Protein AF-A0A8J8IXJ1-F1 (afdb_monomer_lite)

pLDDT: mean 89.09, std 7.85, range [53.38, 96.44]

Foldseek 3Di:
DVVLLVVLCVVQVVCPPPPVDDDDDDDDPVPDDPVSVVSNVVRDQWDWDWDDPPQKIKTATCHHPPPVRHRDIDIDGNVVVVVVVVPPD

Secondary structure (DSSP, 8-state):
-HHHHHHHHHHHGGGTT-TT--------TTTS-HHHHHHHHHH-S-EEEEEEETTEEEEEEEE-SSGGGTT-EEEEEHHHHHHHHHH--

Radius of gyration: 15.26 Å; chains: 1; bounding box: 34×30×39 Å

Sequence (89 aa):
PARLEAFFGYAIRPYLGDKSRTSIYFLNTDIVGRNAVLEFEELVSRVFDIELGEGEIAWKIRRSVDFNEYGRELKVKAQELQEYLAETP

Structure (mmCIF, N/CA/C/O backbone):
data_AF-A0A8J8IXJ1-F1
#
_entry.id   AF-A0A8J8IXJ1-F1
#
loop_
_atom_site.group_PDB
_atom_site.id
_atom_site.type_symbol
_atom_site.label_atom_id
_atom_site.label_alt_id
_atom_site.label_comp_id
_atom_site.label_asym_id
_atom_site.label_entity_id
_atom_site.label_seq_id
_atom_site.pdbx_PDB_ins_code
_atom_site.Cartn_x
_atom_site.Cartn_y
_atom_site.Cartn_z
_atom_site.occupancy
_atom_site.B_iso_or_equiv
_atom_site.auth_seq_id
_atom_site.auth_comp_id
_atom_site.auth_asym_id
_atom_site.auth_atom_id
_atom_site.pdbx_PDB_model_num
ATOM 1 N N . PRO A 1 1 ? -0.526 3.627 -22.018 1.00 56.22 1 PRO A N 1
ATOM 2 C CA . PRO A 1 1 ? 0.558 2.880 -21.328 1.00 56.22 1 PRO A CA 1
ATOM 3 C C . PRO A 1 1 ? 1.832 3.722 -21.142 1.00 56.22 1 PRO A C 1
ATOM 5 O O . PRO A 1 1 ? 2.011 4.250 -20.054 1.00 56.22 1 PRO A O 1
ATOM 8 N N . ALA A 1 2 ? 2.610 3.985 -22.202 1.00 65.19 2 ALA A N 1
ATOM 9 C CA . ALA A 1 2 ? 3.913 4.667 -22.106 1.00 65.19 2 ALA A CA 1
ATOM 10 C C . ALA A 1 2 ? 3.871 6.085 -21.493 1.00 65.19 2 ALA A C 1
ATOM 12 O O . ALA A 1 2 ? 4.807 6.518 -20.833 1.00 65.19 2 ALA A O 1
ATOM 13 N N . ARG A 1 3 ? 2.767 6.825 -21.679 1.00 78.50 3 ARG A N 1
ATOM 14 C CA . ARG A 1 3 ? 2.625 8.190 -21.140 1.00 78.50 3 ARG A CA 1
ATOM 15 C C . ARG A 1 3 ? 2.402 8.218 -19.617 1.00 78.50 3 ARG A C 1
ATOM 17 O O . ARG A 1 3 ? 2.878 9.133 -18.958 1.00 78.50 3 ARG A O 1
ATOM 24 N N . LEU A 1 4 ? 1.690 7.225 -19.077 1.00 75.81 4 LEU A N 1
ATOM 25 C CA . LEU A 1 4 ? 1.425 7.084 -17.636 1.00 75.81 4 LEU A CA 1
ATOM 26 C C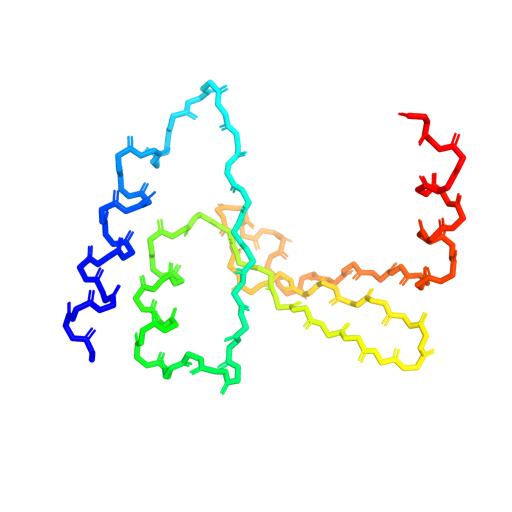 . LEU A 1 4 ? 2.664 6.576 -16.895 1.00 75.81 4 LEU A C 1
ATOM 28 O O . LEU A 1 4 ? 3.014 7.110 -15.852 1.00 75.81 4 LEU A O 1
ATOM 32 N N . GLU A 1 5 ? 3.367 5.612 -17.483 1.00 71.44 5 GLU A N 1
ATOM 33 C CA . GLU A 1 5 ? 4.648 5.113 -16.978 1.00 71.44 5 GLU A CA 1
ATOM 34 C C . GLU A 1 5 ? 5.700 6.229 -16.908 1.00 71.44 5 GLU A C 1
ATOM 36 O O . GLU A 1 5 ? 6.301 6.455 -15.858 1.00 71.44 5 GLU A O 1
ATOM 41 N N . ALA A 1 6 ? 5.850 7.012 -17.985 1.00 79.62 6 ALA A N 1
ATOM 42 C CA . ALA A 1 6 ? 6.732 8.176 -17.984 1.00 79.62 6 ALA A CA 1
ATOM 43 C C . ALA A 1 6 ? 6.334 9.187 -16.895 1.00 79.62 6 ALA A C 1
ATOM 45 O O . ALA A 1 6 ? 7.194 9.673 -16.163 1.00 79.62 6 ALA A O 1
ATOM 46 N N . PHE A 1 7 ? 5.034 9.468 -16.746 1.00 84.44 7 PHE A N 1
ATOM 47 C CA . PHE A 1 7 ? 4.524 10.354 -15.698 1.00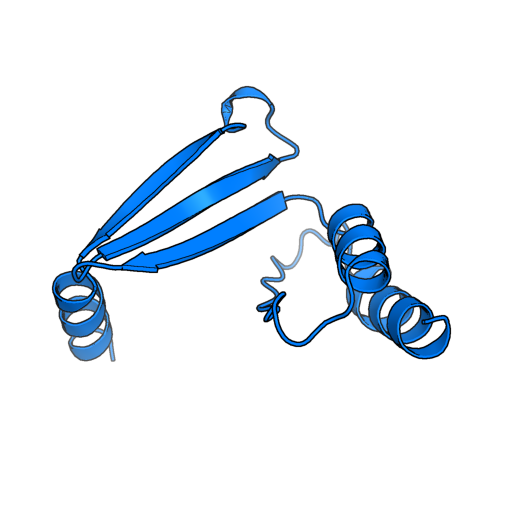 84.44 7 PHE A CA 1
ATOM 48 C C . PHE A 1 7 ? 4.896 9.865 -14.289 1.00 84.44 7 PHE A C 1
ATOM 50 O O . PHE A 1 7 ? 5.442 10.640 -13.505 1.00 84.44 7 PHE A O 1
ATOM 57 N N . PHE A 1 8 ? 4.677 8.584 -13.978 1.00 84.06 8 PHE A N 1
ATOM 58 C CA . PHE A 1 8 ? 5.049 8.009 -12.682 1.00 84.06 8 PHE A CA 1
ATOM 59 C C . PHE A 1 8 ? 6.560 8.028 -12.453 1.00 84.06 8 PHE A C 1
ATOM 61 O O . PHE A 1 8 ? 7.018 8.402 -11.373 1.00 84.06 8 PHE A O 1
ATOM 68 N N . GLY A 1 9 ? 7.345 7.729 -13.490 1.00 82.94 9 GLY A N 1
ATOM 69 C CA . GLY A 1 9 ? 8.797 7.855 -13.455 1.00 82.94 9 GLY A CA 1
ATOM 70 C C . GLY A 1 9 ? 9.252 9.260 -13.050 1.00 82.94 9 GLY A C 1
ATOM 71 O O . GLY A 1 9 ? 10.090 9.390 -12.158 1.00 82.94 9 GLY A O 1
ATOM 72 N N . TYR A 1 10 ? 8.670 10.308 -13.643 1.00 85.06 10 TYR A N 1
ATOM 73 C CA . TYR A 1 10 ? 8.986 11.699 -13.295 1.00 85.06 10 TYR A CA 1
ATOM 74 C C . TYR A 1 10 ? 8.497 12.106 -11.901 1.00 85.06 10 TYR A C 1
ATOM 76 O O . TYR A 1 10 ? 9.176 12.876 -11.228 1.00 85.06 10 TYR A O 1
ATOM 84 N N . ALA A 1 11 ? 7.347 11.599 -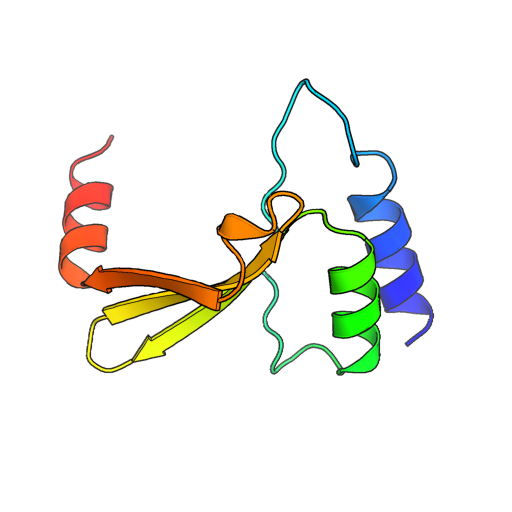11.455 1.00 84.19 11 ALA A N 1
ATOM 85 C CA . ALA A 1 11 ? 6.758 11.975 -10.172 1.00 84.19 11 ALA A CA 1
ATOM 86 C C . ALA A 1 11 ? 7.413 11.291 -8.957 1.00 84.19 11 ALA A C 1
ATOM 88 O O . ALA A 1 11 ? 7.352 11.829 -7.851 1.00 84.19 11 ALA A O 1
ATOM 89 N N . ILE A 1 12 ? 8.008 10.105 -9.136 1.00 87.12 12 ILE A N 1
ATOM 90 C CA . ILE A 1 12 ? 8.477 9.259 -8.023 1.00 87.12 12 ILE A CA 1
ATOM 91 C C . ILE A 1 12 ? 10.005 9.198 -7.954 1.00 87.12 12 ILE A C 1
ATOM 93 O O . ILE A 1 12 ? 10.579 9.412 -6.886 1.00 87.12 12 ILE A O 1
ATOM 97 N N . ARG A 1 13 ? 10.691 8.931 -9.077 1.00 85.81 13 ARG A N 1
ATOM 98 C CA . ARG A 1 13 ? 12.146 8.669 -9.075 1.00 85.81 13 ARG A CA 1
ATOM 99 C C . ARG A 1 13 ? 12.992 9.790 -8.464 1.00 85.81 13 ARG A C 1
ATOM 101 O O . ARG A 1 13 ? 13.914 9.447 -7.730 1.00 85.81 13 ARG A O 1
ATOM 108 N N . PRO A 1 14 ? 12.710 11.092 -8.686 1.00 89.00 14 PRO A N 1
ATOM 109 C CA . PRO A 1 14 ? 13.518 12.164 -8.095 1.00 89.00 14 PRO A CA 1
ATOM 110 C C . PRO A 1 14 ? 13.497 12.184 -6.563 1.00 89.00 14 PRO A C 1
ATOM 112 O O . PRO A 1 14 ? 14.316 12.851 -5.938 1.00 89.00 14 PRO A O 1
ATOM 115 N N . TYR A 1 15 ? 12.521 11.507 -5.965 1.00 88.62 15 TYR A N 1
ATOM 116 C CA . TYR A 1 15 ? 12.170 11.603 -4.558 1.00 88.62 15 TYR A CA 1
ATOM 117 C C . TYR A 1 15 ? 12.417 10.299 -3.796 1.00 88.62 15 TYR A C 1
ATOM 119 O O . TYR A 1 15 ? 12.330 10.268 -2.568 1.00 88.62 15 TYR A O 1
ATOM 127 N N . LEU A 1 16 ? 12.737 9.223 -4.515 1.00 85.94 16 LEU A N 1
ATOM 128 C CA . LEU A 1 16 ? 12.991 7.915 -3.940 1.00 85.94 16 LEU A CA 1
ATOM 129 C C . LEU A 1 16 ? 14.282 7.931 -3.105 1.00 85.94 16 LEU A C 1
ATOM 131 O O . LEU A 1 16 ? 15.352 8.277 -3.598 1.00 85.94 16 LEU A O 1
ATOM 135 N N . GLY A 1 17 ? 14.179 7.530 -1.835 1.00 86.88 17 GLY A N 1
ATOM 136 C CA . GLY A 1 17 ? 15.316 7.466 -0.907 1.00 86.88 17 GLY A CA 1
ATOM 137 C C . GLY A 1 17 ? 15.715 8.805 -0.274 1.00 86.88 17 GLY A C 1
ATOM 138 O O . GLY A 1 17 ? 16.662 8.847 0.512 1.00 86.88 17 GLY A O 1
ATOM 139 N N . ASP A 1 18 ? 14.990 9.884 -0.573 1.00 92.12 18 ASP A N 1
ATOM 140 C CA . ASP A 1 18 ? 15.166 11.177 0.081 1.00 92.12 18 ASP A CA 1
ATOM 141 C C . ASP A 1 18 ? 14.746 11.097 1.556 1.00 9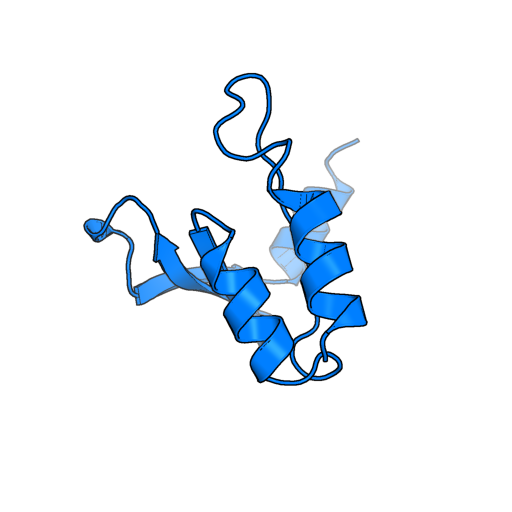2.12 18 ASP A C 1
ATOM 143 O O . ASP A 1 18 ? 13.566 10.990 1.882 1.00 92.12 18 ASP A O 1
ATOM 147 N N . LYS A 1 19 ? 15.729 11.173 2.458 1.00 92.88 19 LYS A N 1
ATOM 148 C CA . LYS A 1 19 ? 15.519 11.050 3.908 1.00 92.88 19 LYS A CA 1
ATOM 149 C C . LYS A 1 19 ? 14.795 12.246 4.531 1.00 92.88 19 LYS A C 1
ATOM 151 O O . LYS A 1 19 ? 14.413 12.161 5.693 1.00 92.88 19 LYS A O 1
ATOM 156 N N . SER A 1 20 ? 14.627 13.352 3.803 1.00 95.12 20 SER A N 1
ATOM 157 C CA . SER A 1 20 ? 13.936 14.544 4.309 1.00 95.12 20 SER A CA 1
ATOM 158 C C . SER A 1 20 ? 12.410 14.413 4.303 1.00 95.12 20 SER A C 1
ATOM 160 O O . SER A 1 20 ? 11.724 15.266 4.864 1.00 95.12 20 SER A O 1
ATOM 162 N N . ARG A 1 21 ? 11.861 13.351 3.695 1.00 91.81 21 ARG A N 1
ATOM 163 C CA . ARG A 1 21 ? 10.413 13.147 3.585 1.00 91.81 21 ARG A CA 1
ATOM 164 C C . ARG A 1 21 ? 10.011 11.680 3.514 1.00 91.81 21 ARG A C 1
ATOM 166 O O . ARG A 1 21 ? 10.809 10.795 3.233 1.00 91.81 21 ARG A O 1
ATOM 173 N N . THR A 1 22 ? 8.715 11.455 3.685 1.00 91.75 22 THR A N 1
ATOM 174 C CA . THR A 1 22 ? 8.037 10.207 3.334 1.00 91.75 22 THR A CA 1
ATOM 175 C C . THR A 1 22 ? 6.877 10.551 2.407 1.00 91.75 22 THR A C 1
ATOM 177 O O . THR A 1 22 ? 6.003 11.325 2.787 1.00 91.75 22 THR A O 1
ATOM 180 N N . SER A 1 23 ? 6.884 10.017 1.185 1.00 91.62 23 SER A N 1
ATOM 181 C CA . SER A 1 23 ? 5.805 10.236 0.214 1.00 91.62 23 SER A CA 1
ATOM 182 C C . SER A 1 23 ? 4.763 9.127 0.315 1.00 91.62 23 SER A C 1
ATOM 184 O O . SER A 1 23 ? 5.111 7.948 0.273 1.00 91.62 23 SER A O 1
ATOM 186 N N . ILE A 1 24 ? 3.489 9.510 0.394 1.00 91.94 24 ILE A N 1
ATOM 187 C CA . ILE A 1 24 ? 2.346 8.596 0.330 1.00 91.94 24 ILE A CA 1
ATOM 188 C C . ILE A 1 24 ? 1.571 8.925 -0.942 1.00 91.94 24 ILE A C 1
ATOM 190 O O . ILE A 1 24 ? 1.229 10.083 -1.181 1.00 91.94 24 ILE A O 1
ATOM 194 N N . TYR A 1 25 ? 1.304 7.910 -1.758 1.00 91.12 25 TYR A N 1
ATOM 195 C CA . TYR A 1 25 ? 0.566 8.052 -3.006 1.00 91.12 25 TYR A CA 1
ATOM 196 C C . TYR A 1 25 ? -0.715 7.227 -2.936 1.00 91.12 25 TYR A C 1
ATOM 198 O O . TYR A 1 25 ? -0.666 6.033 -2.653 1.00 91.12 25 TYR A O 1
ATOM 206 N N . PHE A 1 26 ? -1.848 7.860 -3.229 1.00 91.75 26 PHE A N 1
ATOM 207 C CA . PHE A 1 26 ? -3.132 7.181 -3.360 1.00 91.75 26 PHE A CA 1
ATOM 208 C C . PHE A 1 26 ? -3.401 6.898 -4.835 1.00 91.75 26 PHE A C 1
ATOM 210 O O . PHE A 1 26 ? -3.376 7.811 -5.662 1.00 91.75 26 PHE A O 1
ATOM 217 N N . LEU A 1 27 ? -3.653 5.632 -5.158 1.00 90.50 27 LEU A N 1
ATOM 218 C CA . LEU A 1 27 ? -3.911 5.173 -6.516 1.00 90.50 27 LEU A CA 1
ATOM 219 C C . LEU A 1 27 ? -5.195 4.348 -6.530 1.00 90.50 27 LEU A C 1
ATOM 221 O O . LEU A 1 27 ? -5.299 3.361 -5.811 1.00 90.50 27 LEU A O 1
ATOM 225 N N . ASN A 1 28 ? -6.157 4.735 -7.366 1.00 90.94 28 ASN A N 1
ATOM 226 C CA . ASN A 1 28 ? -7.327 3.904 -7.627 1.00 90.94 28 ASN A CA 1
ATOM 227 C C . ASN A 1 28 ? -6.978 2.889 -8.729 1.00 90.94 28 ASN A C 1
ATOM 229 O O . ASN A 1 28 ? -6.846 3.249 -9.903 1.00 90.94 28 ASN A O 1
ATOM 233 N N . THR A 1 29 ? -6.798 1.632 -8.333 1.00 90.69 29 THR A N 1
ATOM 234 C CA . THR A 1 29 ? -6.381 0.529 -9.210 1.00 90.69 29 THR A CA 1
ATOM 235 C C . THR A 1 29 ? -7.482 0.059 -10.163 1.00 90.69 29 THR A C 1
ATOM 237 O O . THR A 1 29 ? -7.154 -0.527 -11.191 1.00 90.69 29 THR A O 1
ATOM 240 N N . ASP A 1 30 ? -8.753 0.386 -9.905 1.00 90.44 30 ASP A N 1
ATOM 241 C CA . ASP A 1 30 ? -9.866 0.089 -10.820 1.00 90.44 30 ASP A CA 1
ATOM 242 C C . ASP A 1 30 ? -9.874 1.019 -12.042 1.00 90.44 30 ASP A C 1
ATOM 244 O O . ASP A 1 30 ? -10.347 0.657 -13.120 1.00 90.44 30 ASP A O 1
ATOM 248 N N . ILE A 1 31 ? -9.338 2.233 -11.888 1.00 90.06 31 ILE A N 1
ATOM 249 C CA . ILE A 1 31 ? -9.257 3.235 -12.962 1.00 90.06 31 ILE A CA 1
ATOM 250 C C . ILE A 1 31 ? -7.959 3.074 -13.763 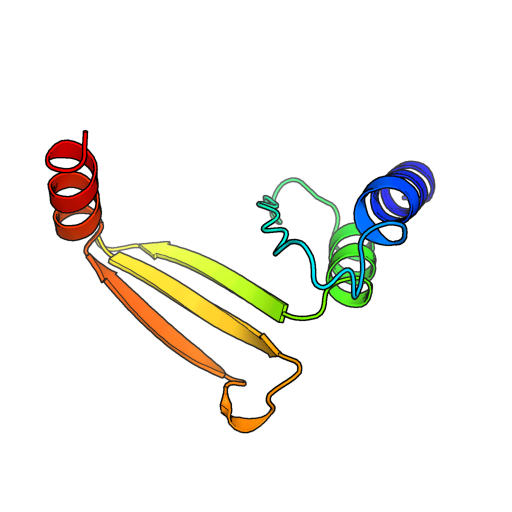1.00 90.06 31 ILE A C 1
ATOM 252 O O . ILE A 1 31 ? -7.921 3.312 -14.975 1.00 90.06 31 ILE A O 1
ATOM 256 N N . VAL A 1 32 ? -6.867 2.698 -13.095 1.00 87.00 32 VAL A N 1
ATOM 257 C CA . VAL A 1 32 ? -5.537 2.627 -13.704 1.00 87.00 32 VAL A CA 1
ATOM 258 C C . VAL A 1 32 ? -5.285 1.232 -14.262 1.00 87.00 32 VAL A C 1
ATOM 260 O O . VAL A 1 32 ? -5.322 0.235 -13.555 1.00 87.00 32 VAL A O 1
ATOM 263 N N . GLY A 1 33 ? -4.975 1.155 -15.558 1.00 87.12 33 GLY A N 1
ATOM 264 C CA . GLY A 1 33 ? -4.707 -0.126 -16.209 1.00 87.12 33 GLY A CA 1
ATOM 265 C C . GLY A 1 33 ? -3.570 -0.903 -15.533 1.00 87.12 33 GLY A C 1
ATOM 266 O O . GLY A 1 33 ? -2.530 -0.331 -15.205 1.00 87.12 33 GLY A O 1
ATOM 267 N N . ARG A 1 34 ? -3.742 -2.224 -15.403 1.00 89.69 34 ARG A N 1
ATOM 268 C CA . ARG A 1 34 ? -2.848 -3.140 -14.668 1.00 89.69 34 ARG A CA 1
ATOM 269 C C . ARG A 1 34 ? -1.353 -2.931 -14.920 1.00 89.69 34 ARG A C 1
ATOM 271 O O . ARG A 1 34 ? -0.586 -2.917 -13.969 1.00 89.69 34 ARG A O 1
ATOM 278 N N . ASN A 1 35 ? -0.928 -2.747 -16.172 1.00 88.62 35 ASN A N 1
ATOM 279 C CA . ASN A 1 35 ? 0.495 -2.547 -16.476 1.00 88.62 35 ASN A CA 1
ATOM 280 C C . ASN A 1 35 ? 1.044 -1.274 -15.821 1.00 88.62 35 ASN A C 1
ATOM 282 O O . ASN A 1 35 ? 2.138 -1.289 -15.284 1.00 88.62 35 ASN A O 1
ATOM 286 N N . ALA A 1 36 ? 0.271 -0.186 -15.814 1.00 86.75 36 ALA A N 1
ATOM 287 C CA . ALA A 1 36 ? 0.694 1.057 -15.179 1.00 86.75 36 ALA A CA 1
ATOM 288 C C . ALA A 1 36 ? 0.701 0.945 -13.644 1.00 86.75 36 ALA A C 1
ATOM 290 O O . ALA A 1 36 ? 1.538 1.572 -13.005 1.00 86.75 36 ALA A O 1
ATOM 291 N N . VAL A 1 37 ? -0.189 0.128 -13.064 1.00 90.38 37 VAL A N 1
ATOM 292 C CA . VAL A 1 37 ? -0.145 -0.213 -11.632 1.00 90.38 37 VAL A CA 1
ATOM 293 C C . VAL A 1 37 ? 1.137 -0.974 -11.301 1.00 90.38 37 VAL A C 1
ATOM 295 O O . VAL A 1 37 ? 1.809 -0.605 -10.350 1.00 90.38 37 VAL A O 1
ATOM 298 N N . LEU A 1 38 ? 1.515 -1.977 -12.099 1.00 89.75 38 LEU A N 1
ATOM 299 C CA . LEU A 1 38 ? 2.748 -2.742 -11.877 1.00 89.75 38 LEU A CA 1
ATOM 300 C C . LEU A 1 38 ? 3.995 -1.849 -11.933 1.00 89.75 38 LEU A C 1
ATOM 302 O O . LEU A 1 38 ? 4.797 -1.875 -11.007 1.00 89.75 38 LEU A O 1
ATOM 306 N N . GLU A 1 39 ? 4.109 -0.994 -12.950 1.00 88.38 39 GLU A N 1
ATOM 307 C CA . GLU A 1 39 ? 5.203 -0.015 -13.055 1.00 88.38 39 GLU A CA 1
ATOM 308 C C . GLU A 1 39 ? 5.245 0.933 -11.844 1.00 88.38 39 GLU A C 1
ATOM 310 O O . GLU A 1 39 ? 6.307 1.252 -11.312 1.00 88.38 39 GLU A O 1
ATOM 315 N N . PHE A 1 40 ? 4.078 1.378 -11.369 1.00 89.31 40 PHE A N 1
ATOM 316 C CA . PHE A 1 40 ? 3.984 2.210 -10.172 1.00 89.31 40 PHE A CA 1
ATOM 317 C C . PHE A 1 40 ? 4.457 1.456 -8.923 1.00 89.31 40 PHE A C 1
ATOM 319 O O . PHE A 1 40 ? 5.267 1.975 -8.152 1.00 89.31 40 PHE A O 1
ATOM 326 N N . GLU A 1 41 ? 3.968 0.227 -8.737 1.00 91.25 41 GLU A N 1
ATOM 327 C CA . GLU A 1 41 ? 4.347 -0.650 -7.633 1.00 91.25 41 GLU A CA 1
ATOM 328 C C . GLU A 1 41 ? 5.851 -0.920 -7.632 1.00 91.25 41 GLU A C 1
ATOM 330 O O . GLU 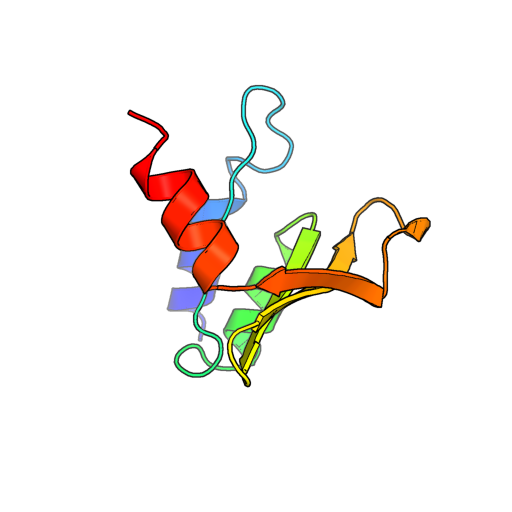A 1 41 ? 6.430 -0.969 -6.549 1.00 91.25 41 GLU A O 1
ATOM 335 N N . GLU A 1 42 ? 6.494 -1.048 -8.800 1.00 89.56 42 GLU A N 1
ATOM 336 C CA . GLU A 1 42 ? 7.939 -1.258 -8.941 1.00 89.56 42 GLU A CA 1
ATOM 337 C C . GLU A 1 42 ? 8.772 -0.092 -8.393 1.00 89.56 42 GLU A C 1
ATOM 339 O O . GLU A 1 42 ? 9.794 -0.328 -7.737 1.00 89.56 42 GLU A O 1
ATOM 344 N N . LEU A 1 43 ? 8.313 1.146 -8.593 1.00 89.94 43 LEU A N 1
ATOM 345 C CA . LEU A 1 43 ? 9.038 2.366 -8.221 1.00 89.94 43 LEU A CA 1
ATOM 346 C C . LEU A 1 43 ? 8.978 2.705 -6.724 1.00 89.94 43 LEU A C 1
ATOM 348 O O . LEU A 1 43 ? 9.800 3.494 -6.253 1.00 89.94 43 LEU A O 1
ATOM 352 N N . VAL A 1 44 ? 8.026 2.147 -5.973 1.00 92.12 44 VAL A N 1
ATOM 353 C CA . VAL A 1 44 ? 7.814 2.468 -4.552 1.00 92.12 44 VAL A CA 1
ATOM 354 C C . VAL A 1 44 ? 8.422 1.424 -3.610 1.00 92.12 44 VAL A C 1
ATOM 356 O O . VAL A 1 44 ? 8.577 0.249 -3.939 1.00 92.12 44 VAL A O 1
ATOM 359 N N . SER A 1 45 ? 8.773 1.851 -2.394 1.00 92.88 45 SER A N 1
ATOM 360 C CA . SER A 1 45 ? 9.397 0.990 -1.377 1.00 92.88 45 SER A CA 1
ATOM 361 C C . SER A 1 45 ? 8.396 0.156 -0.569 1.00 92.88 45 SER A C 1
ATOM 363 O O . SER A 1 45 ? 8.770 -0.867 0.008 1.00 92.88 45 SER A O 1
ATOM 365 N N . ARG A 1 46 ? 7.128 0.576 -0.512 1.00 94.00 46 ARG A N 1
ATOM 366 C CA . ARG A 1 46 ? 6.058 -0.099 0.229 1.00 94.00 46 ARG A CA 1
ATOM 367 C C . ARG A 1 46 ? 4.729 0.073 -0.504 1.00 94.00 46 ARG A C 1
ATOM 369 O O . ARG A 1 46 ? 4.463 1.151 -1.028 1.00 94.00 46 ARG A O 1
ATOM 376 N N . VAL A 1 47 ? 3.919 -0.983 -0.537 1.00 95.75 47 VAL A N 1
ATOM 377 C CA . VAL A 1 47 ? 2.592 -1.000 -1.173 1.00 95.75 47 VAL A CA 1
ATOM 378 C C . VAL A 1 47 ? 1.574 -1.527 -0.174 1.00 95.75 47 VAL A C 1
ATOM 380 O O . VAL A 1 47 ? 1.764 -2.604 0.400 1.00 95.75 47 VAL A O 1
ATOM 383 N N . PHE A 1 48 ? 0.494 -0.769 -0.010 1.00 96.06 48 PHE A N 1
ATOM 384 C CA . PHE A 1 48 ? -0.689 -1.166 0.737 1.00 96.06 48 PHE A CA 1
ATOM 385 C C . PHE A 1 48 ? -1.830 -1.391 -0.247 1.00 96.06 48 PHE A C 1
ATOM 387 O O . PHE A 1 48 ? -2.113 -0.518 -1.064 1.00 96.06 48 PHE A O 1
ATOM 394 N N . ASP A 1 49 ? -2.463 -2.550 -0.151 1.00 95.31 49 ASP A N 1
ATOM 395 C CA . ASP A 1 49 ? -3.769 -2.796 -0.747 1.00 95.31 49 ASP A CA 1
ATOM 396 C C . ASP A 1 49 ? -4.825 -2.319 0.245 1.00 95.31 49 ASP A C 1
ATOM 398 O O . ASP A 1 49 ? -4.736 -2.663 1.429 1.00 95.31 49 ASP A O 1
ATOM 402 N N . ILE A 1 50 ? -5.750 -1.476 -0.203 1.00 94.38 50 ILE A N 1
ATOM 403 C CA . ILE A 1 50 ? -6.722 -0.822 0.675 1.00 94.38 50 ILE A CA 1
ATOM 404 C C . ILE A 1 50 ? -8.115 -1.249 0.253 1.00 94.38 50 ILE A C 1
ATOM 406 O O . ILE A 1 50 ? -8.552 -0.938 -0.853 1.00 94.38 50 ILE A O 1
ATOM 410 N N . GLU A 1 51 ? -8.826 -1.893 1.168 1.00 93.50 51 GLU A N 1
ATOM 411 C CA . GLU A 1 51 ? -10.216 -2.284 0.979 1.00 93.50 51 GLU A CA 1
ATOM 412 C C . GLU A 1 51 ? -11.090 -1.590 2.025 1.00 93.50 51 GLU A C 1
ATOM 414 O O . GLU A 1 51 ? -10.754 -1.534 3.210 1.00 93.50 51 GLU A O 1
ATOM 419 N N . LEU A 1 52 ? -12.219 -1.045 1.574 1.00 90.12 52 LEU A N 1
ATOM 420 C CA . LEU A 1 52 ? -13.272 -0.516 2.433 1.00 90.12 52 LEU A CA 1
ATOM 421 C C . LEU A 1 52 ? -14.469 -1.461 2.335 1.00 90.12 52 LEU A C 1
ATOM 423 O O . LEU A 1 52 ? -15.067 -1.596 1.267 1.00 90.12 52 LEU A O 1
ATOM 427 N N . GLY A 1 53 ? -14.836 -2.092 3.444 1.00 88.25 53 GLY A N 1
ATOM 428 C CA . GLY A 1 53 ? -15.936 -3.050 3.490 1.00 88.25 53 GLY A CA 1
ATOM 429 C C . GLY A 1 53 ? -16.479 -3.193 4.903 1.00 88.25 53 GLY A C 1
ATOM 430 O O . GLY A 1 53 ? -15.742 -3.039 5.867 1.00 88.25 53 GLY A O 1
ATOM 431 N N . GLU A 1 54 ? -17.785 -3.437 5.035 1.00 84.25 54 GLU A N 1
ATOM 432 C CA . GLU A 1 54 ? -18.439 -3.737 6.325 1.00 84.25 54 GLU A CA 1
ATOM 433 C C . GLU A 1 54 ? -18.190 -2.702 7.452 1.00 84.25 54 GLU A C 1
ATOM 435 O O . GLU A 1 54 ? -18.319 -3.009 8.632 1.00 84.25 54 GLU A O 1
ATOM 440 N N . GLY A 1 55 ? -17.873 -1.448 7.101 1.00 91.81 55 GLY A N 1
ATOM 441 C CA . GLY A 1 55 ? -17.568 -0.383 8.067 1.00 91.81 55 GLY A CA 1
ATOM 442 C C . GLY A 1 55 ? -16.122 -0.376 8.580 1.00 91.81 55 GLY A C 1
ATOM 443 O O . GLY A 1 55 ? -15.795 0.423 9.459 1.00 91.81 55 GLY A O 1
ATOM 444 N N . GLU A 1 56 ? -15.249 -1.210 8.020 1.00 94.38 56 GLU A N 1
ATOM 445 C CA . GLU A 1 56 ? -13.816 -1.254 8.300 1.00 94.38 56 GLU A CA 1
ATOM 446 C C . GLU A 1 56 ? -13.003 -0.817 7.080 1.00 94.38 56 GLU A C 1
ATOM 448 O O . GLU A 1 56 ? -13.390 -1.022 5.928 1.00 94.38 56 GLU A O 1
ATOM 453 N N . ILE A 1 57 ? -11.849 -0.217 7.353 1.00 94.19 57 ILE A N 1
ATOM 454 C CA . ILE A 1 57 ? -10.798 -0.001 6.369 1.00 94.19 57 ILE A CA 1
ATOM 455 C C . ILE A 1 57 ? -9.693 -1.002 6.689 1.00 94.19 57 ILE A C 1
ATOM 457 O O . ILE A 1 57 ? -9.162 -1.017 7.805 1.00 94.19 57 ILE A O 1
ATOM 461 N N . ALA A 1 58 ? -9.368 -1.844 5.716 1.00 95.06 58 ALA A N 1
ATOM 462 C CA . ALA A 1 58 ? -8.291 -2.814 5.798 1.00 95.06 58 ALA A CA 1
ATOM 463 C C . ALA A 1 58 ? -7.123 -2.361 4.918 1.00 95.06 58 ALA A C 1
ATOM 465 O O . ALA A 1 58 ? -7.296 -2.080 3.734 1.00 95.06 58 ALA A O 1
ATOM 466 N N . TRP A 1 59 ? -5.924 -2.311 5.495 1.00 94.94 59 TRP A N 1
ATOM 467 C CA . TRP A 1 59 ? -4.670 -2.072 4.786 1.00 94.94 59 TRP A CA 1
ATOM 468 C C . TRP A 1 59 ? -3.832 -3.340 4.831 1.00 94.94 59 TRP A C 1
ATOM 470 O O . TRP A 1 59 ? -3.263 -3.687 5.870 1.00 94.94 59 TRP A O 1
ATOM 480 N N . LYS A 1 60 ? -3.707 -4.017 3.694 1.00 96.38 60 LYS A N 1
ATOM 481 C CA . LYS A 1 60 ? -2.862 -5.200 3.553 1.00 96.38 60 LYS A CA 1
ATOM 482 C C . LYS A 1 60 ? -1.521 -4.828 2.943 1.00 96.38 60 LYS A C 1
ATOM 484 O O . LYS A 1 60 ? -1.447 -4.265 1.854 1.00 96.38 60 LYS A O 1
ATOM 489 N N . ILE A 1 61 ? -0.433 -5.187 3.614 1.00 96.44 61 ILE A N 1
ATOM 490 C CA . ILE A 1 61 ? 0.918 -4.921 3.117 1.00 96.44 61 ILE A CA 1
ATOM 491 C C . ILE A 1 61 ? 1.250 -5.929 2.019 1.00 96.44 61 ILE A C 1
ATOM 493 O O . ILE A 1 61 ? 1.461 -7.114 2.279 1.00 96.44 61 ILE A O 1
ATOM 497 N N . ARG A 1 62 ? 1.329 -5.447 0.779 1.00 95.00 62 ARG A N 1
ATOM 498 C CA . ARG A 1 62 ? 1.656 -6.254 -0.404 1.00 95.00 62 ARG A CA 1
ATOM 499 C C . ARG A 1 62 ? 3.115 -6.168 -0.832 1.00 95.00 62 ARG A C 1
ATOM 501 O O . ARG A 1 62 ? 3.605 -7.053 -1.524 1.00 95.00 62 ARG A O 1
ATOM 508 N N . ARG A 1 63 ? 3.817 -5.116 -0.426 1.00 94.25 63 ARG A N 1
ATOM 509 C CA . ARG A 1 63 ? 5.261 -4.956 -0.624 1.00 94.25 63 ARG A CA 1
ATOM 510 C C . ARG A 1 63 ? 5.809 -4.134 0.526 1.00 94.25 63 ARG A C 1
ATOM 512 O O . ARG A 1 63 ? 5.180 -3.157 0.915 1.00 94.25 63 ARG A O 1
ATOM 519 N N . SER A 1 64 ? 6.984 -4.490 1.027 1.00 93.31 64 SER A N 1
ATOM 520 C CA . SER A 1 64 ? 7.747 -3.674 1.970 1.00 93.31 64 SER A CA 1
ATOM 521 C C . SER A 1 64 ? 9.235 -3.979 1.821 1.00 93.31 64 SER A C 1
ATOM 523 O O . SER A 1 64 ? 9.612 -5.070 1.397 1.00 93.31 64 SER A O 1
ATOM 525 N N . VAL A 1 65 ? 10.074 -3.010 2.180 1.00 91.06 65 VAL A N 1
ATOM 526 C CA . VAL A 1 65 ? 11.516 -3.218 2.384 1.00 91.06 65 VAL A CA 1
ATOM 527 C C . VAL A 1 65 ? 11.811 -4.028 3.652 1.00 91.06 65 VAL A C 1
ATOM 529 O O . VAL A 1 65 ? 12.879 -4.623 3.748 1.00 91.06 65 VAL A O 1
ATOM 532 N N . ASP A 1 66 ? 10.870 -4.077 4.603 1.00 93.62 66 ASP A N 1
ATOM 533 C CA . ASP A 1 66 ? 10.909 -5.002 5.738 1.00 93.62 66 ASP A CA 1
ATOM 534 C C . ASP A 1 66 ? 10.064 -6.238 5.416 1.00 93.62 66 ASP A C 1
ATOM 536 O O . ASP A 1 66 ? 8.832 -6.207 5.430 1.00 93.62 66 ASP A O 1
ATOM 540 N N . PHE A 1 67 ? 10.737 -7.349 5.128 1.00 89.62 67 PHE A N 1
ATOM 541 C CA . PHE A 1 67 ? 10.084 -8.602 4.752 1.00 89.62 67 PHE A CA 1
ATOM 542 C C . PHE A 1 67 ? 9.191 -9.182 5.855 1.00 89.62 67 PHE A C 1
ATOM 544 O O . PHE A 1 67 ? 8.260 -9.921 5.543 1.00 89.62 67 PHE A O 1
ATOM 551 N N . ASN A 1 68 ? 9.410 -8.827 7.126 1.00 95.00 68 ASN A N 1
ATOM 552 C CA . ASN A 1 68 ? 8.591 -9.328 8.234 1.00 95.00 68 ASN A CA 1
ATOM 553 C C . ASN A 1 68 ? 7.180 -8.729 8.251 1.00 95.00 68 ASN A C 1
ATOM 555 O O . ASN A 1 68 ? 6.307 -9.221 8.972 1.00 95.00 68 ASN A O 1
ATOM 559 N N . GLU A 1 69 ? 6.964 -7.642 7.513 1.00 93.19 69 GLU A N 1
ATOM 560 C CA . GLU A 1 69 ? 5.670 -6.981 7.382 1.00 93.19 69 GLU A CA 1
ATOM 561 C C . GLU A 1 69 ? 4.821 -7.536 6.237 1.00 93.19 69 GLU A C 1
ATOM 563 O O . GLU A 1 69 ? 3.621 -7.271 6.195 1.00 93.19 69 GLU A O 1
ATOM 568 N N . TYR A 1 70 ? 5.416 -8.279 5.301 1.00 93.31 70 TYR A N 1
ATOM 569 C CA . TYR A 1 70 ? 4.698 -8.767 4.129 1.00 93.31 70 TYR A CA 1
ATOM 570 C C . TYR A 1 70 ? 3.476 -9.601 4.535 1.00 93.31 70 TYR A C 1
ATOM 572 O O . TYR A 1 70 ? 3.567 -10.518 5.351 1.00 93.31 70 TYR A O 1
ATOM 580 N N . GLY A 1 71 ? 2.322 -9.275 3.955 1.00 93.38 71 GLY A N 1
ATOM 581 C CA . GLY A 1 71 ? 1.055 -9.946 4.221 1.00 93.38 71 GLY A CA 1
ATOM 582 C C . GLY A 1 71 ? 0.370 -9.541 5.526 1.00 93.38 71 GLY A C 1
ATOM 583 O O . GLY A 1 71 ? -0.757 -9.982 5.742 1.00 93.38 71 GLY A O 1
ATOM 584 N N . ARG A 1 72 ? 0.988 -8.703 6.375 1.00 95.94 72 ARG A N 1
ATOM 585 C CA . ARG A 1 72 ? 0.298 -8.147 7.547 1.00 95.94 72 ARG A CA 1
ATOM 586 C C . ARG A 1 72 ? -0.873 -7.281 7.107 1.00 95.94 72 ARG A C 1
ATOM 588 O O . ARG A 1 72 ? -0.829 -6.624 6.066 1.00 95.94 72 ARG A O 1
ATOM 595 N N . GLU A 1 73 ? -1.885 -7.256 7.954 1.00 95.75 73 GLU A N 1
ATOM 596 C CA . GLU A 1 73 ? -3.112 -6.511 7.740 1.00 95.75 73 GLU A CA 1
ATOM 597 C C . GLU A 1 73 ? -3.353 -5.604 8.943 1.00 95.75 73 GLU A C 1
ATOM 599 O O . GLU A 1 73 ? -3.293 -6.051 10.091 1.00 95.75 73 GLU A O 1
ATOM 604 N N . LEU A 1 74 ? -3.580 -4.321 8.678 1.00 93.50 74 LEU A N 1
ATOM 605 C CA . LEU A 1 74 ? -4.084 -3.378 9.666 1.00 93.50 74 LEU A CA 1
ATOM 606 C C . LEU A 1 74 ? -5.561 -3.155 9.381 1.00 93.50 74 LEU A C 1
ATOM 608 O O . LEU A 1 74 ? -5.929 -2.933 8.231 1.00 93.50 74 LEU A O 1
ATOM 612 N N . LYS A 1 75 ? -6.393 -3.193 10.418 1.00 95.06 75 LYS A N 1
ATOM 613 C CA . LYS A 1 75 ? -7.824 -2.910 10.316 1.00 95.06 75 LYS A CA 1
ATOM 614 C C . LYS A 1 75 ? -8.189 -1.801 11.278 1.00 95.06 75 LYS A C 1
ATOM 616 O O . LYS A 1 75 ? -7.765 -1.828 12.432 1.00 95.06 75 LYS A O 1
ATOM 621 N N . VAL A 1 76 ? -8.965 -0.840 10.799 1.00 94.62 76 VAL A N 1
ATOM 622 C CA . VAL A 1 76 ? -9.516 0.244 11.615 1.00 94.62 76 VAL A CA 1
ATOM 623 C C . VAL A 1 76 ? -10.982 0.400 11.256 1.00 94.62 76 VAL A C 1
ATOM 625 O O . VAL A 1 76 ? -11.339 0.356 10.078 1.00 94.62 76 VAL A O 1
ATOM 628 N N . LYS A 1 77 ? -11.846 0.608 12.252 1.00 94.81 77 LYS A N 1
ATOM 629 C CA . LYS A 1 77 ? -13.241 0.942 11.967 1.00 94.81 77 LYS A CA 1
ATOM 630 C C . LYS A 1 77 ? -13.312 2.340 11.368 1.00 94.81 77 LYS A C 1
ATOM 632 O O . LYS A 1 77 ? -12.757 3.286 11.924 1.00 94.81 77 LYS A O 1
ATOM 637 N N . ALA A 1 78 ? -14.033 2.487 10.263 1.00 91.38 78 ALA A N 1
ATOM 638 C CA . ALA A 1 78 ? -14.159 3.760 9.561 1.00 91.38 78 ALA A CA 1
ATOM 639 C C . ALA A 1 78 ? -14.730 4.860 10.472 1.00 91.38 78 ALA A C 1
ATOM 641 O O . ALA A 1 78 ? -14.258 5.994 10.435 1.00 91.38 78 ALA A O 1
ATOM 642 N N . GLN A 1 79 ? -15.687 4.499 11.332 1.00 91.50 79 GLN A N 1
ATOM 643 C CA . GLN A 1 79 ? -16.290 5.413 12.301 1.00 91.50 79 GLN A CA 1
ATOM 644 C C . GLN A 1 79 ? -15.276 5.916 13.340 1.00 91.50 79 GLN A C 1
ATOM 646 O O . GLN A 1 79 ? -15.193 7.116 13.577 1.00 91.50 79 GLN A O 1
ATOM 651 N N . GLU A 1 80 ? -14.465 5.019 13.909 1.00 92.75 80 GLU A N 1
ATOM 652 C CA . GLU A 1 80 ? -13.443 5.385 14.902 1.00 92.75 80 GLU A CA 1
ATOM 653 C C . GLU A 1 80 ? -12.380 6.305 14.279 1.00 92.75 80 GLU A C 1
ATOM 655 O O . GLU A 1 80 ? -11.957 7.284 14.893 1.00 92.75 80 GLU A O 1
ATOM 660 N N . LEU A 1 81 ? -11.986 6.039 13.026 1.00 90.12 81 LEU A N 1
ATOM 661 C CA . LEU A 1 81 ? -11.078 6.918 12.289 1.00 90.12 81 LEU A CA 1
ATOM 662 C C . LEU A 1 81 ? -11.700 8.298 12.033 1.00 90.12 81 LEU A C 1
ATOM 664 O O . LEU A 1 81 ? -11.020 9.310 12.180 1.00 90.12 81 LEU A O 1
ATOM 668 N N . GLN A 1 82 ? -12.976 8.350 11.644 1.00 89.31 82 GLN A N 1
ATOM 669 C CA . GLN A 1 82 ? -13.680 9.606 11.392 1.00 89.31 82 GLN A CA 1
ATOM 670 C C . GLN A 1 82 ? -13.770 10.468 12.656 1.00 89.31 82 GLN A C 1
ATOM 672 O O . GLN A 1 82 ? -13.514 11.668 12.587 1.00 89.31 82 GLN A O 1
ATOM 677 N N . GLU A 1 83 ? -14.113 9.864 13.793 1.00 93.88 83 GLU A N 1
ATOM 678 C CA . GLU A 1 83 ? -14.176 10.541 15.092 1.00 93.88 83 GLU A CA 1
ATOM 679 C C . GLU A 1 83 ? -12.806 11.105 15.480 1.00 93.88 83 GLU A C 1
ATOM 681 O O . GLU A 1 83 ? -12.689 12.297 15.755 1.00 93.88 83 GLU A O 1
ATOM 686 N N . TYR A 1 84 ? -11.750 10.294 15.374 1.00 93.12 84 TYR A N 1
ATOM 687 C CA . TYR A 1 84 ? -10.379 10.730 15.644 1.00 93.12 84 TYR A CA 1
ATOM 688 C C . TYR A 1 84 ? -9.952 11.933 14.782 1.00 93.12 84 TYR A C 1
ATOM 690 O O . TYR A 1 84 ? -9.361 12.893 15.281 1.00 93.12 84 TYR A O 1
ATOM 698 N N . LEU A 1 85 ? -10.265 11.906 13.482 1.00 89.44 85 LEU A N 1
ATOM 699 C CA . LEU A 1 85 ? -9.933 12.999 12.563 1.00 89.44 85 LEU A CA 1
ATOM 700 C C . LEU A 1 85 ? -10.767 14.262 12.817 1.00 89.44 85 LEU A C 1
ATOM 702 O O . LEU A 1 85 ? -10.279 15.356 12.563 1.00 89.44 85 LEU A O 1
ATOM 706 N N . ALA A 1 86 ? -12.001 14.131 13.310 1.00 90.56 86 ALA A N 1
ATOM 707 C CA . ALA A 1 86 ? -12.855 15.270 13.649 1.00 90.56 86 ALA A CA 1
ATOM 708 C C . ALA A 1 86 ? -12.424 15.975 14.948 1.00 90.56 86 ALA A C 1
ATOM 710 O O . ALA A 1 86 ? -12.661 17.172 15.102 1.00 90.56 86 ALA A O 1
ATOM 711 N N . GLU A 1 87 ? -11.798 15.246 15.875 1.00 86.44 87 GLU A N 1
ATOM 712 C CA . GLU A 1 87 ? -11.269 15.783 17.137 1.00 86.44 87 GLU A CA 1
ATOM 713 C C . GLU A 1 87 ? -9.861 16.385 17.003 1.00 86.44 87 GLU A C 1
ATOM 715 O O . GLU A 1 87 ? -9.404 17.101 17.898 1.00 86.44 87 GLU A O 1
ATOM 720 N N . THR A 1 88 ? -9.169 16.118 15.893 1.00 64.31 88 THR A N 1
ATOM 721 C CA . THR A 1 88 ? -7.824 16.641 15.634 1.00 64.31 88 THR A CA 1
ATOM 722 C C . THR A 1 88 ? -7.927 17.956 14.836 1.00 64.31 88 THR A C 1
ATOM 724 O O . THR A 1 88 ? -8.425 17.918 13.712 1.00 64.31 88 THR A O 1
ATOM 727 N N . PRO A 1 89 ? -7.516 19.114 15.398 1.00 53.38 89 PRO A N 1
ATOM 728 C CA . PRO A 1 89 ? -7.683 20.433 14.774 1.00 53.38 89 PRO A CA 1
ATOM 729 C C . PRO A 1 89 ? -6.803 20.674 13.540 1.00 53.38 89 PRO A C 1
ATOM 731 O O . PRO A 1 89 ? -5.699 20.086 13.458 1.00 53.38 89 PRO A O 1
#